Protein AF-A0A7S2CL48-F1 (afdb_monomer_lite)

Organism: NCBI:txid236787

Radius of gyration: 15.45 Å; chains: 1; bounding box: 32×39×38 Å

Foldseek 3Di:
DLVPAQEDEDFDLVLLPVVDDPPDDPVVSVVVVVVQVVCVVCQLVCLVVPQDPDRDDPVLVCVCSGNQRYDFWFFAAADDPLGLLRRLVRSQVPSSCPDQLQPRQEDEDGDDDDPPDDPVSVVNSVVSSCVSYHVNHHYD

InterPro domains:
  IPR003008 Tubulin/FtsZ, GTPase domain [PR00423] (36-58)
  IPR003008 Tubulin/FtsZ, GTPase domain [PR00423] (59-80)
  IPR008280 Tubulin/FtsZ, C-terminal [SSF55307] (51-140)
  IPR018316 Tubulin/FtsZ, 2-layer sandwich domain [SM00865] (54-140)
  IPR024757 Cell division protein FtsZ, C-terminal [PF12327] (69-140)
  IPR036525 Tubulin/FtsZ, GTPase domain superfamily [G3DSA:3.40.50.1440] (1-140)
  IPR036525 Tubulin/FtsZ, GTPase domain superfamily [SSF52490] (2-55)
  IPR045061 Tubulin-like protein FtsZ/CetZ [PTHR30314] (2-140)

pLDDT: mean 75.25, std 9.61, range [48.81, 89.94]

Secondary structure (DSSP, 8-state):
-GGG-SEEE---HHHHHHHS-TT--HHHHHHHHHHHHHHHHHHHHHHHHS--SS---HHHHHHHHTT-EEE--------STTHHHHHHHHHHT-TT--S-GGG-SEE-------TT--HHHHHHHHHHHHHHS-TTSEE-

Structure (mmCIF, N/CA/C/O backbone):
data_AF-A0A7S2CL48-F1
#
_entry.id   AF-A0A7S2CL48-F1
#
loop_
_atom_site.group_PDB
_atom_site.id
_atom_site.type_symbol
_atom_site.label_atom_id
_atom_site.label_alt_id
_atom_site.label_comp_id
_atom_site.label_asym_id
_atom_site.label_entity_id
_atom_site.label_seq_id
_atom_site.pdbx_PDB_ins_code
_atom_site.Cartn_x
_atom_site.Cartn_y
_atom_site.Cartn_z
_atom_site.occupancy
_atom_site.B_iso_or_equiv
_atom_site.auth_seq_id
_atom_site.auth_comp_id
_atom_site.auth_asym_id
_atom_site.auth_atom_id
_atom_site.pdbx_PDB_model_num
ATOM 1 N N . LEU A 1 1 ? -9.936 -12.292 18.146 1.00 60.19 1 LEU A N 1
ATOM 2 C CA . LEU A 1 1 ? -8.831 -11.588 17.454 1.00 60.19 1 LEU A CA 1
ATOM 3 C C . LEU A 1 1 ? -8.932 -10.076 17.639 1.00 60.19 1 LEU A C 1
ATOM 5 O O . LEU A 1 1 ? -8.041 -9.541 18.274 1.00 60.19 1 LEU A O 1
ATOM 9 N N . LYS A 1 2 ? -10.034 -9.412 17.243 1.00 56.25 2 LYS A N 1
ATOM 10 C CA . LYS A 1 2 ? -10.233 -7.954 17.432 1.00 56.25 2 LYS A CA 1
ATOM 11 C C . LYS A 1 2 ? -9.919 -7.368 18.833 1.00 56.25 2 LYS A C 1
ATOM 13 O O . LYS A 1 2 ? -9.337 -6.299 18.862 1.00 56.25 2 LYS A O 1
ATOM 18 N N . PRO A 1 3 ? -10.231 -8.012 19.980 1.00 57.41 3 PRO A N 1
ATOM 19 C CA . PRO A 1 3 ? -9.935 -7.424 21.296 1.00 57.41 3 PRO A CA 1
ATOM 20 C C . PRO A 1 3 ? -8.476 -7.589 21.767 1.00 57.41 3 PRO A C 1
ATOM 22 O O . PRO A 1 3 ? -8.163 -7.193 22.884 1.00 57.41 3 PRO A O 1
ATOM 25 N N . CYS A 1 4 ? -7.600 -8.213 20.972 1.00 67.88 4 CYS A N 1
ATOM 26 C CA . CYS A 1 4 ? -6.219 -8.520 21.370 1.00 67.88 4 CYS A CA 1
ATOM 27 C C . CYS A 1 4 ? -5.164 -7.898 20.443 1.00 67.88 4 CYS A C 1
ATOM 29 O O . CYS A 1 4 ? -3.996 -8.260 20.553 1.00 67.88 4 CYS A O 1
ATOM 31 N N . VAL A 1 5 ? -5.568 -7.038 19.504 1.00 69.75 5 VAL A N 1
ATOM 32 C CA . VAL A 1 5 ? -4.679 -6.430 18.503 1.00 69.75 5 VAL A CA 1
ATOM 33 C C . VAL A 1 5 ? -4.971 -4.938 18.389 1.00 69.75 5 VAL A C 1
ATOM 35 O O . VAL A 1 5 ? -6.133 -4.543 18.446 1.00 69.75 5 VAL A O 1
ATOM 38 N N . ASP A 1 6 ? -3.927 -4.128 18.215 1.00 66.25 6 ASP A N 1
ATOM 39 C CA . ASP A 1 6 ? -4.049 -2.672 18.056 1.00 66.25 6 ASP A CA 1
ATOM 40 C C . ASP A 1 6 ? -4.603 -2.289 16.669 1.00 66.25 6 ASP A C 1
ATOM 42 O O . ASP A 1 6 ? -5.431 -1.385 16.554 1.00 66.25 6 ASP A O 1
ATOM 46 N N . ALA A 1 7 ? -4.227 -3.052 15.634 1.00 65.56 7 ALA A N 1
ATOM 47 C CA . ALA A 1 7 ? -4.747 -2.946 14.274 1.00 65.56 7 ALA A CA 1
ATOM 48 C C . ALA A 1 7 ? -4.971 -4.339 13.665 1.00 65.56 7 ALA A C 1
ATOM 50 O O . ALA A 1 7 ? -4.130 -5.233 13.793 1.00 65.56 7 ALA A O 1
ATOM 51 N N . LEU A 1 8 ? -6.102 -4.528 12.981 1.00 70.44 8 LEU A N 1
ATOM 52 C CA . LEU A 1 8 ? -6.404 -5.733 12.211 1.00 70.44 8 LEU A CA 1
ATOM 53 C C . LEU A 1 8 ? -6.450 -5.391 10.720 1.00 70.44 8 LEU A C 1
ATOM 55 O O . LEU A 1 8 ? -7.382 -4.725 10.271 1.00 70.44 8 LEU A O 1
ATOM 59 N N . ILE A 1 9 ? -5.475 -5.891 9.960 1.00 73.12 9 ILE A N 1
ATOM 60 C CA . ILE A 1 9 ? -5.491 -5.836 8.494 1.00 73.12 9 ILE A CA 1
ATOM 61 C C . ILE A 1 9 ? -6.336 -7.007 7.997 1.00 73.12 9 ILE A C 1
ATOM 63 O O . ILE A 1 9 ? -6.032 -8.166 8.288 1.00 73.12 9 ILE A O 1
ATOM 67 N N . VAL A 1 10 ? -7.413 -6.705 7.275 1.00 73.00 10 VAL A N 1
ATOM 68 C CA . VAL A 1 10 ? -8.287 -7.718 6.674 1.00 73.00 10 VAL A CA 1
ATOM 69 C C . VAL A 1 10 ? -8.048 -7.725 5.172 1.00 73.00 10 VAL A C 1
ATOM 71 O O . VAL A 1 10 ? -8.219 -6.705 4.515 1.00 73.00 10 VAL A O 1
ATOM 74 N N . ILE A 1 11 ? -7.661 -8.880 4.632 1.00 72.62 11 ILE A N 1
ATOM 75 C CA . ILE A 1 11 ? -7.523 -9.086 3.188 1.00 72.62 11 ILE A CA 1
ATOM 76 C C . ILE A 1 11 ? -8.686 -9.956 2.734 1.00 72.62 11 ILE A C 1
ATOM 78 O O . ILE A 1 11 ? -8.835 -11.099 3.172 1.00 72.62 11 ILE A O 1
ATOM 82 N N . ALA A 1 12 ? -9.531 -9.395 1.876 1.00 72.06 12 ALA A N 1
ATOM 83 C CA . ALA A 1 12 ? -10.658 -10.103 1.299 1.00 72.06 12 ALA A CA 1
ATOM 84 C C . ALA A 1 12 ? -10.180 -10.933 0.100 1.00 72.06 12 ALA A C 1
ATOM 86 O O . ALA A 1 12 ? -9.989 -10.404 -0.993 1.00 72.06 12 ALA A O 1
ATOM 87 N N . ASN A 1 13 ? -10.004 -12.243 0.292 1.00 74.31 13 ASN A N 1
ATOM 88 C CA . ASN A 1 13 ? -9.575 -13.146 -0.784 1.00 74.31 13 ASN A CA 1
ATOM 89 C C . ASN A 1 13 ? -10.534 -13.143 -1.984 1.00 74.31 13 ASN A C 1
ATOM 91 O O . ASN A 1 13 ? -10.091 -13.322 -3.113 1.00 74.31 13 ASN A O 1
ATOM 95 N N . ASP A 1 14 ? -11.821 -12.872 -1.761 1.00 74.50 14 ASP A N 1
ATOM 96 C CA . ASP A 1 14 ? -12.807 -12.744 -2.837 1.00 74.50 14 ASP A CA 1
ATOM 97 C C . ASP A 1 14 ? -12.461 -11.591 -3.797 1.00 74.50 14 ASP A C 1
ATOM 99 O O . ASP A 1 14 ? -12.726 -11.683 -4.990 1.00 74.50 14 ASP A O 1
ATOM 103 N N . LYS A 1 15 ? -11.785 -10.540 -3.310 1.00 72.19 15 LYS A N 1
ATOM 104 C CA . LYS A 1 15 ? -11.317 -9.405 -4.125 1.00 72.19 15 LYS A CA 1
ATOM 105 C C . LYS A 1 15 ? -10.094 -9.730 -4.964 1.00 72.19 15 LYS A C 1
ATOM 107 O O . LYS A 1 15 ? -9.825 -9.033 -5.938 1.00 72.19 15 LYS A O 1
ATOM 112 N N . LEU A 1 16 ? -9.377 -10.806 -4.644 1.00 72.88 16 LEU A N 1
ATOM 113 C CA . LEU A 1 16 ? -8.300 -11.293 -5.504 1.00 72.88 16 LEU A CA 1
ATOM 114 C C . LEU A 1 16 ? -8.852 -11.734 -6.865 1.00 72.88 16 LEU A C 1
ATOM 116 O O . LEU A 1 16 ? -8.157 -11.619 -7.867 1.00 72.88 16 LEU A O 1
ATOM 120 N N . LEU A 1 17 ? -10.113 -12.174 -6.922 1.00 72.19 17 LEU A N 1
ATOM 121 C CA . LEU A 1 17 ? -10.784 -12.545 -8.169 1.00 72.19 17 LEU A CA 1
ATOM 122 C C . LEU A 1 17 ? -11.068 -11.332 -9.069 1.00 72.19 17 LEU A C 1
ATOM 124 O O . LEU A 1 17 ? -11.127 -11.490 -10.282 1.00 72.19 17 LEU A O 1
ATOM 128 N N . ASP A 1 18 ? -11.191 -10.129 -8.498 1.00 73.44 18 ASP A N 1
ATOM 129 C CA . ASP A 1 18 ? -11.411 -8.892 -9.263 1.00 73.44 18 ASP A CA 1
ATOM 130 C C . ASP A 1 18 ? -10.116 -8.384 -9.929 1.00 73.44 18 ASP A C 1
ATOM 132 O O . ASP A 1 18 ? -10.161 -7.646 -10.915 1.00 73.44 18 ASP A O 1
ATOM 136 N N . ILE A 1 19 ? -8.950 -8.774 -9.397 1.00 71.56 19 ILE A N 1
ATOM 137 C CA . ILE A 1 19 ? -7.622 -8.387 -9.908 1.00 71.56 19 ILE A CA 1
ATOM 138 C C . ILE A 1 19 ? -6.930 -9.492 -10.715 1.00 71.56 19 ILE A C 1
ATOM 140 O O . ILE A 1 19 ? -6.037 -9.190 -11.510 1.00 71.56 19 ILE A O 1
ATOM 144 N N . LEU A 1 20 ? -7.315 -10.758 -10.532 1.00 75.50 20 LEU A N 1
ATOM 145 C CA . LEU A 1 20 ? -6.718 -11.904 -11.215 1.00 75.50 20 LEU A CA 1
ATOM 146 C C . LEU A 1 20 ? -7.577 -12.365 -12.406 1.00 75.50 20 LEU A C 1
ATOM 148 O O . LEU A 1 20 ? -8.799 -12.419 -12.307 1.00 75.50 20 LEU A O 1
ATOM 152 N N . PRO A 1 21 ? -6.961 -12.764 -13.534 1.00 75.12 21 PR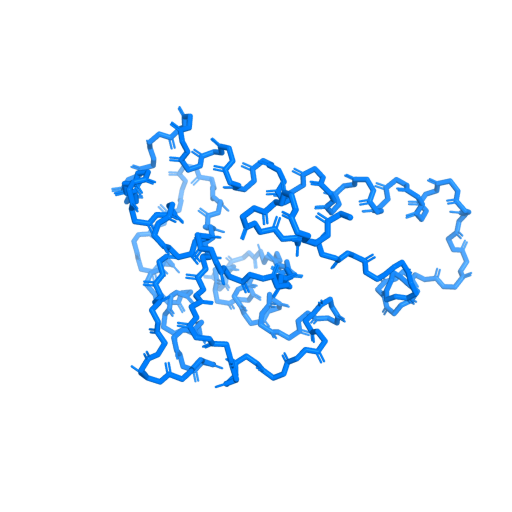O A N 1
ATOM 153 C CA . PRO A 1 21 ? -7.682 -13.411 -14.625 1.00 75.12 21 PRO A CA 1
ATOM 154 C C . PRO A 1 21 ? -8.376 -14.708 -14.180 1.00 75.12 21 PRO A C 1
ATOM 156 O O . PRO A 1 21 ? -7.806 -15.504 -13.439 1.00 75.12 21 PRO A O 1
ATOM 159 N N . GLU A 1 22 ? -9.558 -14.984 -14.733 1.00 74.00 22 GLU A N 1
ATOM 160 C CA . GLU A 1 22 ? -10.396 -16.153 -14.397 1.00 74.00 22 GLU A CA 1
ATOM 161 C C . GLU A 1 22 ? -9.693 -17.513 -14.623 1.00 74.00 22 GLU A C 1
ATOM 163 O O . GLU A 1 22 ? -10.055 -18.526 -14.031 1.00 74.00 22 GLU A O 1
ATOM 168 N N . ALA A 1 23 ? -8.650 -17.537 -15.460 1.00 77.25 23 ALA A N 1
ATOM 169 C CA . ALA A 1 23 ? -7.853 -18.724 -15.772 1.00 77.25 23 ALA A CA 1
ATOM 170 C C . ALA A 1 23 ? -6.618 -18.924 -14.866 1.00 77.25 23 ALA A C 1
ATOM 172 O O . ALA A 1 23 ? -5.807 -19.811 -15.144 1.00 77.25 23 ALA A O 1
ATOM 173 N N . VAL A 1 24 ? -6.426 -18.106 -13.824 1.00 79.31 24 VAL A N 1
ATOM 174 C CA . VAL A 1 24 ? -5.270 -18.233 -12.924 1.00 79.31 24 VAL A CA 1
ATOM 175 C C . VAL A 1 24 ? -5.372 -19.516 -12.080 1.00 79.31 24 VAL A C 1
ATOM 177 O O . VAL A 1 24 ? -6.398 -19.756 -11.441 1.00 79.31 24 VAL A O 1
ATOM 180 N N . PRO A 1 25 ? -4.319 -20.356 -12.036 1.00 86.12 25 PRO A N 1
ATOM 181 C CA . PRO A 1 25 ? -4.264 -21.509 -11.143 1.00 86.12 25 PRO A CA 1
ATOM 182 C C . PRO A 1 25 ? -4.426 -21.106 -9.672 1.00 86.12 25 PRO A C 1
ATOM 184 O O . PRO A 1 25 ? -3.850 -20.117 -9.229 1.00 86.12 25 PRO A O 1
ATOM 187 N N . LEU A 1 26 ? -5.119 -21.924 -8.872 1.00 82.06 26 LEU A N 1
ATOM 188 C CA . LEU A 1 26 ? -5.327 -21.658 -7.438 1.00 82.06 26 LEU A CA 1
ATOM 189 C C . LEU A 1 26 ? -4.019 -21.355 -6.687 1.00 82.06 26 LE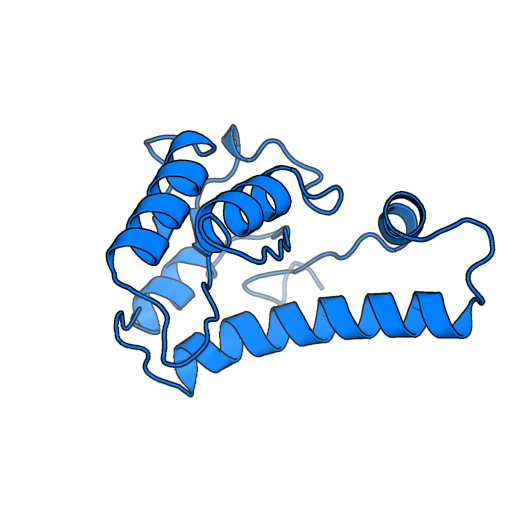U A C 1
ATOM 191 O O . LEU A 1 26 ? -3.988 -20.485 -5.823 1.00 82.06 26 LEU A O 1
ATOM 195 N N . ASN A 1 27 ? -2.937 -22.058 -7.025 1.00 84.00 27 ASN A N 1
ATOM 196 C CA . ASN A 1 27 ? -1.639 -21.862 -6.382 1.00 84.00 27 ASN A CA 1
ATOM 197 C C . ASN A 1 27 ? -1.053 -20.466 -6.662 1.00 84.00 27 ASN A C 1
ATOM 199 O O . ASN A 1 27 ? -0.472 -19.845 -5.775 1.00 84.00 27 ASN A O 1
ATOM 203 N N . ASP A 1 28 ? -1.261 -19.949 -7.870 1.00 81.88 28 ASP A N 1
ATOM 204 C CA . ASP A 1 28 ? -0.804 -18.619 -8.269 1.00 81.88 28 ASP A CA 1
ATOM 205 C C . ASP A 1 28 ? -1.681 -17.534 -7.624 1.00 81.88 28 ASP A C 1
ATOM 207 O O . ASP A 1 28 ? -1.172 -16.505 -7.181 1.00 81.88 28 ASP A O 1
ATOM 211 N N . ALA A 1 29 ? -2.986 -17.791 -7.473 1.00 80.56 29 ALA A N 1
ATOM 212 C CA . ALA A 1 29 ? -3.892 -16.901 -6.748 1.00 80.56 29 ALA A CA 1
ATOM 213 C C . ALA A 1 29 ? -3.539 -16.794 -5.253 1.00 80.56 29 ALA A C 1
ATOM 215 O O . ALA A 1 29 ? -3.524 -15.696 -4.698 1.00 80.56 29 ALA A O 1
ATOM 216 N N . LEU A 1 30 ? -3.192 -17.914 -4.609 1.00 81.25 30 LEU A N 1
ATOM 217 C CA . LEU A 1 30 ? -2.703 -17.924 -3.225 1.00 81.25 30 LEU A CA 1
ATOM 218 C C . LEU A 1 30 ? -1.351 -17.218 -3.098 1.00 81.25 30 LEU A C 1
ATOM 220 O O . LEU A 1 30 ? -1.161 -16.437 -2.173 1.00 81.25 30 LEU A O 1
ATOM 224 N N . THR A 1 31 ? -0.454 -17.412 -4.067 1.00 83.75 31 THR A N 1
ATOM 225 C CA . THR A 1 31 ? 0.825 -16.687 -4.109 1.00 83.75 31 THR A CA 1
ATOM 226 C C . THR A 1 31 ? 0.597 -15.173 -4.202 1.00 83.75 31 THR A C 1
ATOM 228 O O . THR A 1 31 ? 1.291 -14.405 -3.547 1.00 83.75 31 THR A O 1
ATOM 231 N N . CYS A 1 32 ? -0.414 -14.722 -4.952 1.00 79.75 32 CYS A N 1
ATOM 232 C CA . CYS A 1 32 ? -0.792 -13.308 -5.000 1.00 79.75 32 CYS A CA 1
ATOM 233 C C . CYS A 1 32 ? -1.312 -12.789 -3.645 1.00 79.75 32 CYS A C 1
ATOM 235 O O . CYS A 1 32 ? -0.941 -11.691 -3.228 1.00 79.75 32 CYS A O 1
ATOM 237 N N . ALA A 1 33 ? -2.122 -13.580 -2.934 1.00 79.38 33 ALA A N 1
ATOM 238 C CA . ALA A 1 33 ? -2.575 -13.246 -1.582 1.00 79.38 33 ALA A CA 1
ATOM 239 C C . ALA A 1 33 ? -1.395 -13.107 -0.604 1.00 79.38 33 ALA A C 1
ATOM 241 O O . ALA A 1 33 ? -1.321 -12.140 0.159 1.00 79.38 33 ALA A O 1
ATOM 242 N N . ASP A 1 34 ? -0.454 -14.052 -0.667 1.00 82.38 34 ASP A N 1
ATOM 243 C CA . ASP A 1 34 ? 0.768 -14.048 0.136 1.00 82.38 34 ASP A CA 1
ATOM 244 C C . ASP A 1 34 ? 1.652 -12.838 -0.194 1.00 82.38 34 ASP A C 1
ATOM 246 O O . ASP A 1 34 ? 2.245 -12.239 0.704 1.00 82.38 34 ASP A O 1
ATOM 250 N N . ASP A 1 35 ? 1.703 -12.427 -1.461 1.00 81.94 35 ASP A N 1
ATOM 251 C CA . ASP A 1 35 ? 2.398 -11.219 -1.901 1.00 81.94 35 ASP A CA 1
ATOM 252 C C . ASP A 1 35 ? 1.774 -9.947 -1.312 1.00 81.94 35 ASP A C 1
ATOM 254 O O . ASP A 1 35 ? 2.513 -9.091 -0.824 1.00 81.94 35 ASP A O 1
ATOM 258 N N . ILE A 1 36 ? 0.442 -9.836 -1.278 1.00 78.75 36 ILE A N 1
ATOM 259 C CA . ILE A 1 36 ? -0.267 -8.701 -0.655 1.00 78.75 36 ILE A CA 1
ATOM 260 C C . ILE A 1 36 ? -0.016 -8.675 0.858 1.00 78.75 36 ILE A C 1
ATOM 262 O O . ILE A 1 36 ? 0.317 -7.627 1.413 1.00 78.75 36 ILE A O 1
ATOM 266 N N . LEU A 1 37 ? -0.102 -9.830 1.529 1.00 80.50 37 LEU A N 1
ATOM 267 C CA . LEU A 1 37 ? 0.250 -9.964 2.947 1.00 80.50 37 LEU A CA 1
ATOM 268 C C . LEU A 1 37 ? 1.694 -9.530 3.204 1.00 80.50 37 LEU A C 1
ATOM 270 O O . LEU A 1 37 ? 1.960 -8.749 4.122 1.00 80.50 37 LEU A O 1
ATOM 274 N N . ARG A 1 38 ? 2.629 -10.006 2.374 1.00 81.19 38 ARG A N 1
ATOM 275 C CA . ARG A 1 38 ? 4.040 -9.630 2.455 1.00 81.19 38 ARG A CA 1
ATOM 276 C C . ARG A 1 38 ? 4.200 -8.129 2.271 1.00 81.19 38 ARG A C 1
ATOM 278 O O . ARG A 1 38 ? 4.917 -7.524 3.056 1.00 81.19 38 ARG A O 1
ATOM 285 N N . GLN A 1 39 ? 3.547 -7.524 1.283 1.00 75.94 39 GLN A N 1
ATOM 286 C CA . GLN A 1 39 ? 3.621 -6.084 1.038 1.00 75.94 39 GLN A CA 1
ATOM 287 C C . GLN A 1 39 ? 3.076 -5.269 2.208 1.00 75.94 39 GLN A C 1
ATOM 289 O O . GLN A 1 39 ? 3.670 -4.250 2.547 1.00 75.94 39 GLN A O 1
ATOM 294 N N . GLY A 1 40 ? 2.027 -5.737 2.883 1.00 74.50 40 GLY A N 1
ATOM 295 C CA . GLY A 1 40 ? 1.527 -5.070 4.080 1.00 74.50 40 GLY A CA 1
ATOM 296 C C . GLY A 1 40 ? 2.494 -5.126 5.260 1.00 74.50 40 GLY A C 1
ATOM 297 O O . GLY A 1 40 ? 2.757 -4.109 5.900 1.00 74.50 40 GLY A O 1
ATOM 298 N N . VAL A 1 41 ? 3.078 -6.300 5.519 1.00 75.75 41 VAL A N 1
ATOM 299 C CA . VAL A 1 41 ? 4.062 -6.479 6.599 1.00 75.75 41 VAL A CA 1
ATOM 300 C C . VAL A 1 41 ? 5.359 -5.730 6.297 1.00 75.75 41 VAL A C 1
ATOM 302 O O . VAL A 1 41 ? 5.886 -5.048 7.175 1.00 75.75 41 VAL A O 1
ATOM 305 N N . VAL A 1 42 ? 5.865 -5.833 5.066 1.00 71.94 42 VAL A N 1
ATOM 306 C CA . VAL A 1 42 ? 7.064 -5.121 4.605 1.00 71.94 42 VAL A CA 1
ATOM 307 C C . VAL A 1 42 ? 6.821 -3.620 4.612 1.00 71.94 42 VAL A C 1
ATOM 309 O O . VAL A 1 42 ? 7.677 -2.903 5.094 1.00 71.94 42 VAL A O 1
ATO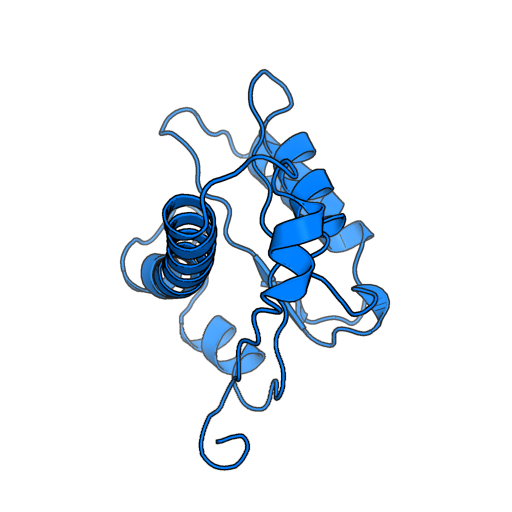M 312 N N . GLY A 1 43 ? 5.652 -3.135 4.189 1.00 68.00 43 GLY A N 1
ATOM 313 C CA . GLY A 1 43 ? 5.341 -1.706 4.182 1.00 68.00 43 GLY A CA 1
ATOM 314 C C . GLY A 1 43 ? 5.444 -1.066 5.566 1.00 68.00 43 GLY A C 1
ATOM 315 O O . GLY A 1 43 ? 6.060 -0.017 5.702 1.00 68.00 43 GLY A O 1
ATOM 316 N N . ILE A 1 44 ? 4.920 -1.730 6.602 1.00 69.62 44 ILE A N 1
ATOM 317 C CA . ILE A 1 44 ? 5.032 -1.255 7.991 1.00 69.62 44 ILE A CA 1
ATOM 318 C C . ILE A 1 44 ? 6.453 -1.463 8.532 1.00 69.62 44 ILE A C 1
ATOM 320 O O . ILE A 1 44 ? 6.985 -0.611 9.241 1.00 69.62 44 ILE A O 1
ATOM 324 N N . SER A 1 45 ? 7.082 -2.595 8.206 1.00 68.31 45 SER A N 1
ATOM 325 C CA . SER A 1 45 ? 8.421 -2.924 8.708 1.00 68.31 45 SER A CA 1
ATOM 326 C C . SER A 1 45 ? 9.510 -2.046 8.087 1.00 68.31 45 SER A C 1
ATOM 328 O O . SER A 1 45 ? 10.450 -1.681 8.782 1.00 68.31 45 SER A O 1
ATOM 330 N N . ASP A 1 46 ? 9.389 -1.667 6.815 1.00 64.81 46 ASP A N 1
ATOM 331 C CA . ASP A 1 46 ? 10.355 -0.819 6.113 1.00 64.81 46 ASP A CA 1
ATOM 332 C C . ASP A 1 46 ? 10.358 0.607 6.659 1.00 64.81 46 ASP A C 1
ATOM 334 O O . ASP A 1 46 ? 11.438 1.176 6.784 1.00 64.81 46 ASP A O 1
ATOM 338 N N . ILE A 1 47 ? 9.203 1.138 7.088 1.00 60.59 47 ILE A N 1
ATOM 339 C CA . ILE A 1 47 ? 9.136 2.431 7.795 1.00 60.59 47 ILE A CA 1
ATOM 340 C C . ILE A 1 47 ? 9.995 2.397 9.074 1.00 60.59 47 ILE A C 1
ATOM 342 O O . ILE A 1 47 ? 10.586 3.401 9.459 1.00 60.59 47 ILE A O 1
ATOM 346 N N . ILE A 1 48 ? 10.111 1.232 9.721 1.00 60.16 48 ILE A N 1
ATOM 347 C CA . ILE A 1 48 ? 10.883 1.051 10.960 1.00 60.16 48 ILE A CA 1
ATOM 348 C C . ILE A 1 48 ? 12.363 0.751 10.675 1.00 60.16 48 ILE A C 1
ATOM 350 O O . ILE A 1 48 ? 13.240 1.195 11.416 1.00 60.16 48 ILE A O 1
ATOM 354 N N . VAL A 1 49 ? 12.648 -0.056 9.649 1.00 55.53 49 VAL A N 1
ATOM 355 C CA . VAL A 1 49 ? 13.968 -0.673 9.431 1.00 55.53 49 VAL A CA 1
ATOM 356 C C . VAL A 1 49 ? 14.843 0.130 8.467 1.00 55.53 49 VAL A C 1
ATOM 358 O O . VAL A 1 49 ? 16.059 0.179 8.660 1.00 55.53 49 VAL A O 1
ATOM 361 N N . ASN A 1 50 ? 14.254 0.768 7.455 1.00 56.41 50 ASN A N 1
ATOM 362 C CA . ASN A 1 50 ? 14.975 1.487 6.412 1.00 56.41 50 ASN A CA 1
ATOM 363 C C . ASN A 1 50 ? 14.579 2.969 6.440 1.00 56.41 50 ASN A C 1
ATOM 365 O O . ASN A 1 50 ? 13.615 3.346 5.775 1.00 56.41 50 ASN A O 1
ATOM 369 N N . PRO A 1 51 ? 15.309 3.829 7.175 1.00 52.53 51 PRO A N 1
ATOM 370 C CA . PRO A 1 51 ? 15.038 5.260 7.157 1.00 52.53 51 PRO A CA 1
ATOM 371 C C . PRO A 1 51 ? 15.225 5.795 5.730 1.00 52.53 51 PRO A C 1
ATOM 373 O O . PRO A 1 51 ? 16.345 5.907 5.227 1.00 52.53 51 PRO A O 1
ATOM 376 N N . GLY A 1 52 ? 14.108 6.076 5.057 1.00 53.16 52 GLY A N 1
ATOM 377 C CA . GLY A 1 52 ? 14.076 6.758 3.769 1.00 53.16 52 GLY A CA 1
ATOM 378 C C . GLY A 1 52 ? 14.456 8.238 3.895 1.00 53.16 52 GLY A C 1
ATOM 379 O O . GLY A 1 52 ? 14.720 8.752 4.980 1.00 53.16 52 GLY A O 1
ATOM 380 N N . LEU A 1 53 ? 14.457 8.954 2.767 1.00 48.81 53 LEU A N 1
ATOM 381 C CA . LEU A 1 53 ? 14.712 10.406 2.721 1.00 48.81 53 LEU A CA 1
ATOM 382 C C . LEU A 1 53 ? 13.650 11.231 3.473 1.00 48.81 53 LEU A C 1
ATOM 384 O O . LEU A 1 53 ? 13.943 12.341 3.913 1.00 48.81 53 LEU A O 1
ATOM 388 N N . ILE A 1 54 ? 12.441 10.683 3.634 1.00 52.25 54 ILE A N 1
ATOM 389 C CA . ILE A 1 54 ? 11.366 11.219 4.472 1.00 52.25 54 ILE A CA 1
ATOM 390 C C . ILE A 1 54 ? 11.103 10.165 5.548 1.00 52.25 54 ILE A C 1
ATOM 392 O O . ILE A 1 54 ? 10.502 9.128 5.283 1.00 52.25 54 ILE A O 1
ATOM 396 N N . ASN A 1 55 ? 11.653 10.392 6.737 1.00 54.22 55 ASN A N 1
ATOM 397 C CA . ASN A 1 55 ? 11.551 9.467 7.856 1.00 54.22 55 ASN A CA 1
ATOM 398 C C . ASN A 1 55 ? 10.291 9.786 8.663 1.00 54.22 55 ASN A C 1
ATOM 400 O O . ASN A 1 55 ? 10.277 10.765 9.408 1.00 54.22 55 ASN A O 1
ATOM 404 N N . VAL A 1 56 ? 9.265 8.953 8.522 1.00 57.03 56 VAL A N 1
ATOM 405 C CA . VAL A 1 56 ? 8.134 8.927 9.452 1.00 57.03 56 VAL A CA 1
ATOM 406 C C . VAL A 1 56 ? 8.618 8.299 10.756 1.00 57.03 56 VAL A C 1
ATOM 408 O O . VAL A 1 56 ? 9.280 7.259 10.733 1.00 57.03 56 VAL A O 1
ATOM 411 N N . ASP A 1 57 ? 8.342 8.927 11.898 1.00 63.59 57 ASP A N 1
ATOM 412 C CA . ASP A 1 57 ? 8.763 8.363 13.172 1.00 63.59 57 ASP A CA 1
ATOM 413 C C . ASP A 1 57 ? 7.837 7.206 13.613 1.00 63.59 57 ASP A C 1
ATOM 415 O O . ASP A 1 57 ? 6.653 7.119 13.281 1.00 63.59 57 ASP A O 1
ATOM 419 N N . PHE A 1 58 ? 8.388 6.245 14.354 1.00 61.97 58 PHE A N 1
ATOM 420 C CA . PHE A 1 58 ? 7.619 5.089 14.823 1.00 61.97 58 PHE A CA 1
ATOM 421 C C . PHE A 1 58 ? 6.490 5.481 15.795 1.00 61.97 58 PHE A C 1
ATOM 423 O O . PHE A 1 58 ? 5.537 4.721 15.975 1.00 61.97 58 PHE A O 1
ATOM 430 N N . SER A 1 59 ? 6.586 6.648 16.438 1.00 59.09 59 SER A N 1
ATOM 431 C CA . SER A 1 59 ? 5.558 7.147 17.351 1.00 59.09 59 SER A CA 1
ATOM 432 C C . SER A 1 59 ? 4.311 7.587 16.583 1.00 59.09 59 SER A C 1
ATOM 434 O O . SER A 1 59 ? 3.201 7.290 17.020 1.00 59.09 59 SER A O 1
ATOM 436 N N . ASP A 1 60 ? 4.496 8.208 15.426 1.00 68.56 60 ASP A N 1
ATOM 437 C CA . ASP A 1 60 ? 3.473 8.685 14.506 1.00 68.56 60 ASP A CA 1
ATOM 438 C C . ASP A 1 60 ? 2.708 7.503 13.894 1.00 68.56 60 ASP A C 1
ATOM 440 O O . ASP A 1 60 ? 1.480 7.420 14.022 1.00 68.56 60 ASP A O 1
ATOM 444 N N . VAL A 1 61 ? 3.427 6.496 13.376 1.00 69.25 61 VAL A N 1
ATOM 445 C CA . VAL A 1 61 ? 2.815 5.239 12.895 1.00 69.25 61 VAL A CA 1
ATOM 446 C C . VAL A 1 61 ? 2.058 4.540 14.020 1.00 69.25 61 VAL A C 1
ATOM 448 O O . VAL A 1 61 ? 0.909 4.131 13.849 1.00 69.25 61 VAL A O 1
ATOM 451 N N . ARG A 1 62 ? 2.670 4.420 15.205 1.00 69.25 62 ARG A N 1
ATOM 452 C CA . ARG A 1 62 ? 2.016 3.800 16.360 1.00 69.25 62 ARG A CA 1
ATOM 453 C C . ARG A 1 62 ? 0.764 4.569 16.766 1.00 69.25 62 ARG A C 1
ATOM 455 O O . ARG A 1 62 ? -0.206 3.926 17.146 1.00 69.25 62 ARG A O 1
ATOM 462 N N . SER A 1 63 ? 0.766 5.897 16.697 1.00 71.00 63 SER A N 1
ATOM 463 C CA . SER A 1 63 ? -0.376 6.737 17.065 1.00 71.00 63 SER A CA 1
ATOM 464 C C . SER A 1 63 ? -1.573 6.494 16.144 1.00 71.00 63 SER A C 1
ATOM 466 O O . SER A 1 63 ? -2.680 6.294 16.636 1.00 71.00 63 SER A O 1
ATOM 468 N N . VAL A 1 64 ? -1.347 6.404 14.827 1.00 71.81 64 VAL A N 1
ATOM 469 C CA . VAL A 1 64 ? -2.416 6.107 13.855 1.00 71.81 64 VAL A CA 1
ATOM 470 C C . VAL A 1 64 ? -2.871 4.656 13.915 1.00 71.81 64 VAL A C 1
ATOM 472 O O . VAL A 1 64 ? -4.059 4.386 13.774 1.00 71.81 64 VAL A O 1
ATOM 475 N N . MET A 1 65 ? -1.957 3.713 14.151 1.00 69.56 65 MET A N 1
ATOM 476 C CA . MET A 1 65 ? -2.304 2.292 14.224 1.00 69.56 65 MET A CA 1
ATOM 477 C C . MET A 1 65 ? -2.914 1.881 15.572 1.00 69.56 65 MET A C 1
ATOM 479 O O . MET A 1 65 ? -3.608 0.868 15.638 1.00 69.56 65 MET A O 1
ATOM 483 N N . SER A 1 66 ? -2.686 2.640 16.648 1.00 66.44 66 SER A N 1
ATOM 484 C CA . SER A 1 66 ? -3.263 2.358 17.969 1.00 66.44 66 SER A CA 1
ATOM 485 C C . SER A 1 66 ? -4.763 2.643 17.959 1.00 66.44 66 SER A C 1
ATOM 487 O O . SER A 1 66 ? -5.179 3.763 17.684 1.00 66.44 66 SER A O 1
ATOM 489 N N . ASN A 1 67 ? -5.588 1.648 18.301 1.00 62.84 67 ASN A N 1
ATOM 490 C CA . ASN A 1 67 ? -7.057 1.732 18.254 1.00 62.84 67 ASN A CA 1
ATOM 491 C C . ASN A 1 67 ? -7.660 1.997 16.858 1.00 62.84 67 ASN A C 1
ATOM 493 O O . ASN A 1 67 ? -8.851 2.298 16.771 1.00 62.84 67 ASN A O 1
ATOM 497 N N . ALA A 1 68 ? -6.906 1.811 15.769 1.00 65.38 68 ALA A N 1
ATOM 498 C CA . ALA A 1 68 ? -7.437 1.932 14.405 1.00 65.38 68 ALA A CA 1
ATOM 499 C C . ALA A 1 68 ? -8.577 0.932 14.127 1.00 65.38 68 ALA A C 1
ATOM 501 O O . ALA A 1 68 ? -9.438 1.146 13.273 1.00 65.38 68 ALA A O 1
ATOM 502 N N . GLY A 1 69 ? -8.603 -0.187 14.858 1.00 70.62 69 GLY A N 1
ATOM 503 C CA . GLY A 1 69 ? -9.621 -1.214 14.704 1.00 70.62 69 GLY A CA 1
ATOM 504 C C . GLY A 1 69 ? -9.393 -2.027 13.433 1.00 70.62 69 GLY A C 1
ATOM 505 O O . GLY A 1 69 ? -8.558 -2.930 13.425 1.00 70.62 69 GLY A O 1
ATOM 506 N N . THR A 1 70 ? -10.172 -1.765 12.382 1.00 69.62 70 THR A N 1
ATOM 507 C CA . THR A 1 70 ? -10.065 -2.492 11.102 1.00 69.62 70 THR A CA 1
ATOM 508 C C . THR A 1 70 ? -9.391 -1.597 10.071 1.00 69.62 70 THR A C 1
ATOM 510 O O . THR A 1 70 ? -9.901 -0.521 9.784 1.00 69.62 70 THR A O 1
ATOM 513 N N . ALA A 1 71 ? -8.268 -2.052 9.521 1.00 72.69 71 ALA A N 1
ATOM 514 C CA . ALA A 1 71 ? -7.520 -1.346 8.489 1.00 72.69 71 ALA A CA 1
ATOM 515 C C . ALA A 1 71 ? -7.710 -2.022 7.125 1.00 72.69 71 ALA A C 1
ATOM 517 O O . ALA A 1 71 ? -7.828 -3.249 7.036 1.00 72.69 71 ALA A O 1
ATOM 518 N N . LEU A 1 72 ? -7.705 -1.205 6.074 1.00 73.94 72 LEU A N 1
ATOM 519 C CA . LEU A 1 72 ? -7.762 -1.624 4.675 1.00 73.94 72 LEU A CA 1
ATOM 520 C C . LEU A 1 72 ? -6.458 -1.238 3.978 1.00 73.94 72 LEU A C 1
ATOM 522 O O . LEU A 1 72 ? -5.769 -0.314 4.407 1.00 73.94 72 LEU A O 1
ATOM 526 N N . MET A 1 73 ? -6.119 -1.952 2.909 1.00 78.88 73 MET A N 1
ATOM 527 C CA . MET A 1 73 ? -4.851 -1.775 2.209 1.00 78.88 73 MET A CA 1
ATOM 528 C C . MET A 1 73 ? -5.085 -1.648 0.712 1.00 78.88 73 MET A C 1
ATOM 530 O O . MET A 1 73 ? -5.547 -2.589 0.076 1.00 78.88 73 MET A O 1
ATOM 534 N N . GLY A 1 74 ? -4.727 -0.493 0.155 1.00 80.25 74 GLY A N 1
ATOM 535 C CA . GLY A 1 74 ? -4.660 -0.274 -1.284 1.00 80.25 74 GLY A CA 1
ATOM 536 C C . GLY A 1 74 ? -3.216 -0.358 -1.762 1.00 80.25 74 GLY A C 1
ATOM 537 O O . GLY A 1 74 ? -2.324 0.232 -1.157 1.00 80.25 74 GLY A O 1
ATOM 538 N N . ILE A 1 75 ? -2.977 -1.089 -2.848 1.00 82.44 75 ILE A N 1
ATOM 539 C CA . ILE A 1 75 ? -1.646 -1.218 -3.452 1.00 82.44 75 ILE A CA 1
ATOM 540 C C . ILE A 1 75 ? -1.728 -0.758 -4.902 1.00 82.44 75 ILE A C 1
ATOM 542 O O . ILE A 1 75 ? -2.628 -1.149 -5.645 1.00 82.44 75 ILE A O 1
ATOM 546 N N . GLY A 1 76 ? -0.767 0.068 -5.307 1.00 84.50 76 GLY A N 1
ATOM 547 C CA . GLY A 1 76 ? -0.654 0.574 -6.664 1.00 84.50 76 GLY A CA 1
ATOM 548 C C . GLY A 1 76 ? 0.793 0.576 -7.133 1.00 84.50 76 GLY A C 1
ATOM 549 O O . GLY A 1 76 ? 1.715 0.847 -6.370 1.00 84.50 76 GLY A O 1
ATOM 550 N N . SER A 1 77 ? 0.992 0.270 -8.411 1.00 85.88 77 SER A N 1
ATOM 551 C CA . SER A 1 77 ? 2.295 0.330 -9.070 1.00 85.88 77 SER A CA 1
ATOM 552 C C . SER A 1 77 ? 2.187 1.130 -10.362 1.00 85.88 77 SER A C 1
ATOM 554 O O . SER A 1 77 ? 1.165 1.093 -11.056 1.00 85.88 77 SER A O 1
ATOM 556 N N . GLY A 1 78 ? 3.241 1.865 -10.698 1.00 86.38 78 GLY A N 1
ATOM 557 C CA . GLY A 1 78 ? 3.306 2.704 -11.889 1.00 86.38 78 GLY A CA 1
ATOM 558 C C . GLY A 1 78 ? 4.701 2.680 -12.497 1.00 86.38 78 GLY A C 1
ATOM 559 O O . GLY A 1 78 ? 5.682 2.421 -11.809 1.00 86.38 78 GLY A O 1
ATOM 560 N N . ASN A 1 79 ? 4.781 2.936 -13.802 1.00 85.50 79 ASN A N 1
ATOM 561 C CA . ASN A 1 79 ? 6.028 2.970 -14.565 1.00 85.50 79 ASN A CA 1
ATOM 562 C C . ASN A 1 79 ? 6.032 4.179 -15.508 1.00 85.50 79 ASN A C 1
ATOM 564 O O . ASN A 1 79 ? 4.971 4.666 -15.898 1.00 85.50 79 ASN A O 1
ATOM 568 N N . GLY A 1 80 ? 7.225 4.626 -15.907 1.00 86.56 80 GLY A N 1
ATOM 569 C CA . GLY A 1 80 ? 7.401 5.756 -16.821 1.00 86.56 80 GLY A CA 1
ATOM 570 C C . GLY A 1 80 ? 7.462 7.122 -16.119 1.00 86.56 80 GLY A C 1
ATOM 571 O O . GLY A 1 80 ? 7.700 7.176 -14.915 1.00 86.56 80 GLY A O 1
ATOM 572 N N . PRO A 1 81 ? 7.277 8.226 -16.866 1.00 83.44 81 PRO A N 1
ATOM 573 C CA . PRO A 1 81 ? 7.473 9.587 -16.354 1.00 83.44 81 PRO A CA 1
ATOM 574 C C . PRO A 1 81 ? 6.444 10.010 -15.294 1.00 83.44 81 PRO A C 1
ATOM 576 O O . PRO A 1 81 ? 6.767 10.819 -14.435 1.00 83.44 81 PRO A O 1
ATOM 579 N N . ASP A 1 82 ? 5.241 9.427 -15.307 1.00 86.50 82 ASP A N 1
ATOM 580 C CA . ASP A 1 82 ? 4.183 9.669 -14.311 1.00 86.50 82 ASP A CA 1
ATOM 581 C C . ASP A 1 82 ? 4.028 8.494 -13.326 1.00 86.50 82 ASP A C 1
ATOM 583 O O . ASP A 1 82 ? 2.956 8.281 -12.754 1.00 86.50 82 ASP A O 1
ATOM 587 N N . ARG A 1 83 ? 5.086 7.691 -13.126 1.00 89.94 83 ARG A N 1
ATOM 588 C CA . ARG A 1 83 ? 5.024 6.453 -12.326 1.00 89.94 83 ARG A CA 1
ATOM 589 C C . ARG A 1 83 ? 4.442 6.653 -10.928 1.00 89.94 83 ARG A C 1
ATOM 591 O O . ARG A 1 83 ? 3.608 5.853 -10.516 1.00 89.94 83 ARG A O 1
ATOM 598 N N . ALA A 1 84 ? 4.829 7.716 -10.228 1.00 88.56 84 ALA A N 1
ATOM 599 C CA . ALA A 1 84 ? 4.378 7.969 -8.863 1.00 88.56 84 ALA A CA 1
ATOM 600 C C . ALA A 1 84 ? 2.896 8.367 -8.805 1.00 88.56 84 ALA A C 1
ATOM 602 O O . ALA A 1 84 ? 2.142 7.821 -8.003 1.00 88.56 84 ALA A O 1
ATOM 603 N N . ARG A 1 85 ? 2.442 9.222 -9.732 1.00 89.81 85 ARG A N 1
ATOM 604 C CA . ARG A 1 85 ? 1.023 9.592 -9.849 1.00 89.81 85 ARG A CA 1
ATOM 605 C C . ARG A 1 85 ? 0.146 8.395 -10.194 1.00 89.81 85 ARG A C 1
ATOM 607 O O . ARG A 1 85 ? -0.895 8.193 -9.578 1.00 89.81 85 ARG A O 1
ATOM 614 N N . LEU A 1 86 ? 0.575 7.590 -11.165 1.00 89.50 86 LEU A N 1
ATOM 615 C CA . LEU A 1 86 ? -0.149 6.387 -11.573 1.00 89.50 86 LEU A CA 1
ATOM 616 C C . LEU A 1 86 ? -0.213 5.356 -10.442 1.00 89.50 86 LEU A C 1
ATOM 618 O O . LEU A 1 86 ? -1.254 4.728 -10.256 1.00 89.50 86 LEU A O 1
ATOM 622 N N . ALA A 1 87 ? 0.876 5.190 -9.685 1.00 89.81 87 ALA A N 1
ATOM 623 C CA . ALA A 1 87 ? 0.899 4.319 -8.517 1.00 89.81 87 ALA A CA 1
ATOM 624 C C . ALA A 1 87 ? -0.104 4.792 -7.453 1.00 89.81 87 ALA A C 1
ATOM 626 O O . ALA A 1 87 ? -0.928 3.992 -7.019 1.00 89.81 87 ALA A O 1
ATOM 627 N N . ALA A 1 88 ? -0.105 6.085 -7.111 1.00 88.81 88 ALA A N 1
ATOM 628 C CA . ALA A 1 88 ? -1.043 6.661 -6.147 1.00 88.81 88 ALA A CA 1
ATOM 629 C C . ALA A 1 88 ? -2.509 6.493 -6.582 1.00 88.81 88 ALA A C 1
ATOM 631 O O . ALA A 1 88 ? -3.324 5.986 -5.816 1.00 88.81 88 ALA A O 1
ATOM 632 N N . GLN A 1 89 ? -2.840 6.818 -7.837 1.00 88.62 89 GLN A N 1
ATOM 633 C CA . GLN A 1 89 ? -4.203 6.653 -8.367 1.00 88.62 89 GLN A CA 1
ATOM 634 C C . GLN A 1 89 ? -4.680 5.201 -8.305 1.00 88.62 89 GLN A C 1
ATOM 636 O O . GLN A 1 89 ? -5.823 4.937 -7.944 1.00 88.62 89 GLN A O 1
ATOM 641 N N . ARG A 1 90 ? -3.805 4.248 -8.644 1.00 87.38 90 ARG A N 1
ATOM 642 C CA . ARG A 1 90 ? -4.125 2.817 -8.575 1.00 87.38 90 ARG A CA 1
ATOM 643 C C . ARG A 1 90 ? -4.276 2.322 -7.143 1.00 87.38 90 ARG A C 1
ATOM 645 O O . ARG A 1 90 ? -5.129 1.478 -6.904 1.00 87.38 90 ARG A O 1
ATOM 652 N N . ALA A 1 91 ? -3.472 2.838 -6.215 1.00 86.50 91 ALA A N 1
ATOM 653 C CA . ALA A 1 91 ? -3.576 2.491 -4.804 1.00 86.50 91 ALA A CA 1
ATOM 654 C C . ALA A 1 91 ? -4.917 2.959 -4.226 1.00 86.50 91 ALA A C 1
ATOM 656 O O . ALA A 1 91 ? -5.613 2.164 -3.609 1.00 86.50 91 ALA A O 1
ATOM 657 N N . VAL A 1 92 ? -5.306 4.206 -4.509 1.00 85.38 92 VAL A N 1
ATOM 658 C CA . VAL A 1 92 ? -6.579 4.819 -4.091 1.00 85.38 92 VAL A CA 1
ATOM 659 C C . VAL A 1 92 ? -7.790 4.130 -4.730 1.00 85.38 92 VAL A C 1
ATOM 661 O O . VAL A 1 92 ? -8.814 3.954 -4.080 1.00 85.38 92 VAL A O 1
ATOM 664 N N . ALA A 1 93 ? -7.677 3.703 -5.989 1.00 83.25 93 ALA A N 1
ATOM 665 C CA . ALA A 1 93 ? -8.731 2.982 -6.707 1.00 83.25 93 ALA A CA 1
ATOM 666 C C . ALA A 1 93 ? -8.651 1.451 -6.541 1.00 83.25 93 ALA A C 1
ATOM 668 O O . ALA A 1 93 ? -9.252 0.711 -7.325 1.00 83.25 93 ALA A O 1
ATOM 669 N N . SER A 1 94 ? -7.866 0.956 -5.580 1.00 81.38 94 SER A N 1
ATOM 670 C CA . SER A 1 94 ? -7.645 -0.478 -5.415 1.00 81.38 94 SER A CA 1
ATOM 671 C C . SER A 1 94 ? -8.925 -1.175 -4.936 1.00 81.38 94 SER A C 1
ATOM 673 O O . SER A 1 94 ? -9.522 -0.732 -3.958 1.00 81.38 94 SER A O 1
ATOM 675 N N . PRO A 1 95 ? -9.324 -2.313 -5.536 1.00 74.56 95 PRO A N 1
ATOM 676 C CA . PRO A 1 95 ? -10.511 -3.067 -5.113 1.00 74.56 95 PRO A CA 1
ATOM 677 C C . PRO A 1 95 ? -10.376 -3.700 -3.717 1.00 74.56 95 PRO A C 1
ATOM 679 O O . PRO A 1 95 ? -11.349 -4.224 -3.177 1.00 74.56 95 PRO A O 1
ATOM 682 N N . LEU A 1 96 ? -9.177 -3.649 -3.127 1.00 74.12 96 LEU A N 1
ATOM 683 C CA . LEU A 1 96 ? -8.898 -4.051 -1.748 1.00 74.12 96 LEU A CA 1
ATOM 684 C C . LEU A 1 96 ? -9.321 -2.981 -0.718 1.00 74.12 96 LEU A C 1
ATOM 686 O O . LEU A 1 96 ? -9.397 -3.272 0.477 1.00 74.12 96 LEU A O 1
ATOM 690 N N . LEU A 1 97 ? -9.622 -1.755 -1.163 1.00 74.19 97 LEU A N 1
ATOM 691 C CA . LEU A 1 97 ? -10.212 -0.694 -0.349 1.00 74.19 97 LEU A CA 1
ATOM 692 C C . LEU A 1 97 ? -11.739 -0.816 -0.413 1.00 74.19 97 LEU A C 1
ATOM 694 O O . LEU A 1 97 ? -12.395 -0.319 -1.321 1.00 74.19 97 LEU A O 1
ATOM 698 N N . GLU A 1 98 ? -12.306 -1.543 0.545 1.00 61.91 98 GLU A N 1
ATOM 699 C CA . GLU A 1 98 ? -13.744 -1.844 0.597 1.00 61.91 98 GLU A CA 1
ATOM 700 C C . GLU A 1 98 ? -14.597 -0.687 1.160 1.00 61.91 98 GLU A C 1
ATOM 702 O O . GLU A 1 98 ? -15.818 -0.678 1.013 1.00 61.91 98 GLU A O 1
ATOM 707 N N . CYS A 1 99 ? -13.956 0.285 1.814 1.00 60.97 99 CYS A N 1
ATOM 708 C CA . CYS A 1 99 ? -14.573 1.461 2.422 1.00 60.97 99 CYS A CA 1
ATOM 709 C C . CYS A 1 99 ? -14.154 2.713 1.654 1.00 60.97 9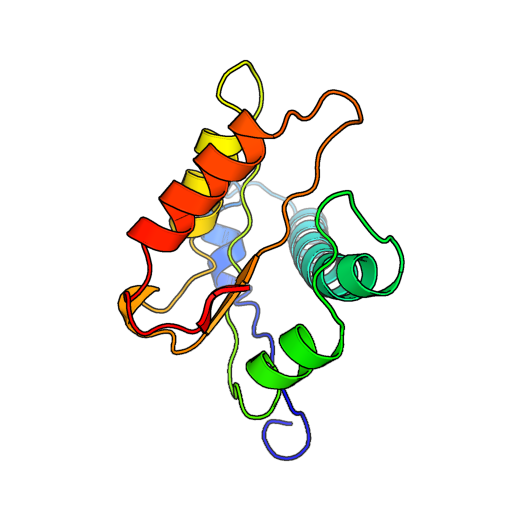9 CYS A C 1
ATOM 711 O O . CYS A 1 99 ? -12.996 2.823 1.244 1.00 60.97 99 CYS A O 1
ATOM 713 N N . ASP A 1 100 ? -15.068 3.676 1.527 1.00 62.38 100 ASP A N 1
ATOM 714 C CA . ASP A 1 100 ? -14.732 5.004 1.026 1.00 62.38 100 ASP A CA 1
ATOM 715 C C . ASP A 1 100 ? -13.582 5.573 1.868 1.00 62.38 100 ASP A C 1
ATOM 717 O O . ASP A 1 100 ? -13.700 5.690 3.091 1.00 62.38 100 ASP A O 1
ATOM 721 N N . LEU A 1 101 ? -12.469 5.929 1.218 1.00 67.50 101 LEU A N 1
ATOM 722 C CA . LEU A 1 101 ? -11.301 6.564 1.854 1.00 67.50 101 LEU A CA 1
ATOM 723 C C . LEU A 1 101 ? -11.680 7.835 2.628 1.00 67.50 101 LEU A C 1
ATOM 725 O O . LEU A 1 101 ? -11.019 8.201 3.593 1.00 67.50 101 LEU A O 1
ATOM 729 N N . VAL A 1 102 ? -12.795 8.454 2.243 1.00 66.69 102 VAL A N 1
ATOM 730 C CA . VAL A 1 102 ? -13.413 9.612 2.896 1.00 66.69 102 VAL A CA 1
ATOM 731 C C . VAL A 1 102 ? -13.858 9.307 4.335 1.00 66.69 102 VAL A C 1
ATOM 733 O O . VAL A 1 102 ? -13.921 10.206 5.159 1.00 66.69 102 VAL A O 1
ATOM 736 N N . ALA A 1 103 ? -14.158 8.053 4.678 1.00 68.12 103 ALA A N 1
ATOM 737 C CA . ALA A 1 103 ? -14.568 7.679 6.0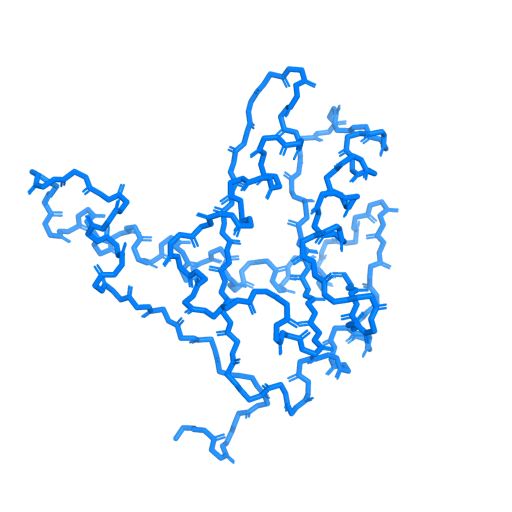34 1.00 68.12 103 ALA A CA 1
ATOM 738 C C . ALA A 1 103 ? -13.390 7.278 6.944 1.00 68.12 103 ALA A C 1
ATOM 740 O O . ALA A 1 103 ? -13.599 6.981 8.123 1.00 68.12 103 ALA A O 1
ATOM 741 N N . ALA A 1 104 ? -12.163 7.227 6.418 1.00 70.62 104 ALA A N 1
ATOM 742 C CA . ALA A 1 104 ? -10.997 6.827 7.191 1.00 70.62 104 ALA A CA 1
ATOM 743 C C .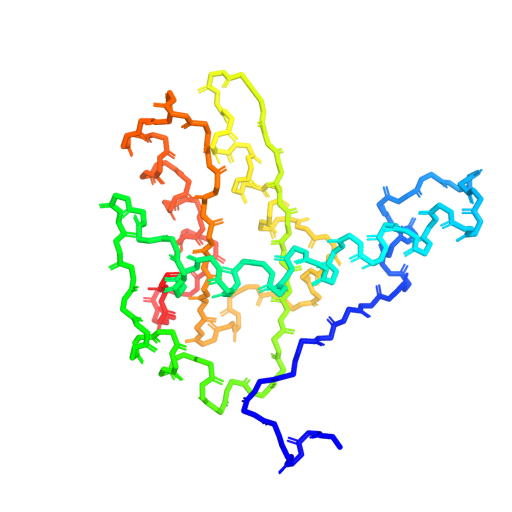 ALA A 1 104 ? -10.485 7.992 8.054 1.00 70.62 104 ALA A C 1
ATOM 745 O O . ALA A 1 104 ? -10.172 9.068 7.557 1.00 70.62 104 ALA A O 1
ATOM 746 N N . THR A 1 105 ? -10.359 7.758 9.362 1.00 73.62 105 THR A N 1
ATOM 747 C CA . THR A 1 105 ? -9.871 8.755 10.336 1.00 73.62 105 THR A CA 1
ATOM 748 C C . THR A 1 105 ? -8.350 8.912 10.336 1.00 73.62 105 THR A C 1
ATOM 750 O O . THR A 1 105 ? -7.813 9.826 10.959 1.00 73.62 105 THR A O 1
ATOM 753 N N . GLY A 1 106 ? -7.643 8.004 9.670 1.00 74.56 106 GLY A N 1
ATOM 754 C CA . GLY A 1 106 ? -6.204 8.076 9.496 1.00 74.56 106 GLY A CA 1
ATOM 755 C C . GLY A 1 106 ? -5.735 7.171 8.369 1.00 74.56 106 GLY A C 1
ATOM 756 O O . GLY A 1 106 ? -6.386 6.170 8.054 1.00 74.56 106 GLY A O 1
ATOM 757 N N . ALA A 1 107 ? -4.604 7.526 7.775 1.00 76.94 107 ALA A N 1
ATOM 758 C CA . ALA A 1 107 ? -3.954 6.732 6.749 1.00 76.94 107 ALA A CA 1
ATOM 759 C C . ALA A 1 107 ? -2.450 6.712 6.944 1.00 76.94 107 ALA A C 1
ATOM 761 O O . ALA A 1 107 ? -1.852 7.684 7.396 1.00 76.94 107 ALA A O 1
ATOM 762 N N . VAL A 1 108 ? -1.868 5.580 6.567 1.00 78.00 108 VAL A N 1
ATOM 763 C CA . VAL A 1 108 ? -0.428 5.403 6.451 1.00 78.00 108 VAL A CA 1
ATOM 764 C C . VAL A 1 108 ? -0.157 5.005 5.012 1.00 78.00 108 VAL A C 1
ATOM 766 O O . VAL A 1 108 ? -0.695 3.993 4.549 1.00 78.00 108 VAL A O 1
ATOM 769 N N . PHE A 1 109 ? 0.652 5.781 4.300 1.00 78.44 109 PHE A N 1
ATOM 770 C CA . PHE A 1 109 ? 1.093 5.429 2.957 1.00 78.44 109 PHE A CA 1
ATOM 771 C C . PHE A 1 109 ? 2.611 5.281 2.914 1.00 78.44 109 PHE A C 1
ATOM 773 O O . PHE A 1 109 ? 3.365 5.996 3.560 1.00 78.44 109 PHE A O 1
ATOM 780 N N . ASN A 1 110 ? 3.074 4.310 2.133 1.00 78.38 110 ASN A N 1
ATOM 781 C CA . ASN A 1 110 ? 4.495 4.080 1.924 1.00 78.38 110 ASN A CA 1
ATOM 782 C C . ASN A 1 110 ? 4.788 4.132 0.427 1.00 78.38 110 ASN A C 1
ATOM 784 O O . ASN A 1 110 ? 4.184 3.395 -0.356 1.00 78.38 110 ASN A O 1
ATOM 788 N N . ILE A 1 111 ? 5.719 4.998 0.032 1.00 80.81 111 ILE A N 1
ATOM 789 C CA . ILE A 1 111 ? 6.154 5.135 -1.357 1.00 80.81 111 ILE A CA 1
ATOM 790 C C . ILE A 1 111 ? 7.520 4.475 -1.485 1.00 80.81 111 ILE A C 1
ATOM 792 O O . ILE A 1 111 ? 8.525 4.979 -0.991 1.00 80.81 111 ILE A O 1
ATOM 796 N N . VAL A 1 112 ? 7.553 3.350 -2.197 1.00 79.62 112 VAL A N 1
ATOM 797 C CA . VAL A 1 112 ? 8.789 2.617 -2.479 1.00 79.62 112 VAL A CA 1
ATOM 798 C C . VAL A 1 112 ? 9.232 2.908 -3.908 1.00 79.62 112 VAL A C 1
ATOM 800 O O . VAL A 1 112 ? 8.486 2.694 -4.865 1.00 79.62 112 VAL A O 1
ATOM 803 N N . GLY A 1 113 ? 10.461 3.401 -4.048 1.00 81.19 113 GLY A N 1
ATOM 804 C CA . GLY A 1 113 ? 11.047 3.827 -5.314 1.00 81.19 113 GLY A CA 1
ATOM 805 C C . GLY A 1 113 ? 12.466 3.329 -5.533 1.00 81.19 113 GLY A C 1
ATOM 806 O O . GLY A 1 113 ? 13.147 2.907 -4.602 1.00 81.19 113 GLY A O 1
ATOM 807 N N . GLY A 1 114 ? 12.920 3.413 -6.784 1.00 81.12 114 GLY A N 1
ATOM 808 C CA . GLY A 1 114 ? 14.332 3.255 -7.118 1.00 81.12 114 GLY A CA 1
ATOM 809 C C . GLY A 1 114 ? 15.179 4.447 -6.642 1.00 81.12 114 GLY A C 1
ATOM 810 O O . GLY A 1 114 ? 14.637 5.475 -6.233 1.00 81.12 114 GLY A O 1
ATOM 811 N N . PRO A 1 115 ? 16.518 4.351 -6.731 1.00 78.88 115 PRO A N 1
ATOM 812 C CA . PRO A 1 115 ? 17.434 5.436 -6.351 1.00 78.88 115 PRO A CA 1
ATOM 813 C C . PRO A 1 115 ? 17.297 6.691 -7.231 1.00 78.88 115 PRO A C 1
ATOM 815 O O . PRO A 1 115 ? 17.868 7.733 -6.928 1.00 78.88 115 PRO A O 1
ATOM 818 N N . ASP A 1 116 ? 16.567 6.581 -8.337 1.00 84.25 116 ASP A N 1
ATOM 819 C CA . ASP A 1 116 ? 16.235 7.639 -9.281 1.00 84.25 116 ASP A CA 1
ATOM 820 C C . ASP A 1 116 ? 14.916 8.360 -8.945 1.00 84.25 116 ASP A C 1
ATOM 822 O O . ASP A 1 116 ? 14.490 9.224 -9.711 1.00 84.25 116 ASP A O 1
ATOM 826 N N . MET A 1 117 ? 14.249 8.001 -7.841 1.00 82.69 117 MET A N 1
ATOM 827 C CA . MET A 1 117 ? 13.027 8.668 -7.400 1.00 82.69 117 MET A CA 1
ATOM 828 C C . MET A 1 117 ? 13.320 10.098 -6.940 1.00 82.69 117 MET A C 1
ATOM 830 O O . MET A 1 117 ? 14.245 10.361 -6.171 1.00 82.69 117 MET A O 1
ATOM 834 N N . THR A 1 118 ? 12.505 11.033 -7.413 1.00 85.00 118 THR A N 1
ATOM 835 C CA . THR A 1 118 ? 12.661 12.463 -7.135 1.00 85.00 118 THR A CA 1
ATOM 836 C C . THR A 1 118 ? 11.636 12.960 -6.121 1.00 85.00 118 THR A C 1
ATOM 838 O O . THR A 1 118 ? 10.549 12.405 -5.981 1.00 85.00 118 THR A O 1
ATOM 841 N N . LEU A 1 119 ? 11.945 14.071 -5.445 1.00 82.75 119 LEU A N 1
ATOM 842 C CA . LEU A 1 119 ? 11.009 14.696 -4.504 1.00 82.75 119 LEU A CA 1
ATOM 843 C C . LEU A 1 119 ? 9.688 15.100 -5.180 1.00 82.75 119 LEU A C 1
ATOM 845 O O . LEU A 1 119 ? 8.627 14.927 -4.596 1.00 82.75 119 LEU A O 1
ATOM 849 N N . GLY A 1 120 ? 9.742 15.580 -6.428 1.00 86.19 120 GLY A N 1
ATOM 850 C CA . GLY A 1 120 ? 8.542 15.970 -7.174 1.00 86.19 120 GLY A CA 1
ATOM 851 C C . GLY A 1 120 ? 7.597 14.799 -7.457 1.00 86.19 120 GLY A C 1
ATOM 852 O O . GLY A 1 120 ? 6.384 14.981 -7.461 1.00 86.19 120 GLY A O 1
ATOM 853 N N . GLU A 1 121 ? 8.137 13.593 -7.645 1.00 85.69 121 GLU A N 1
ATOM 854 C CA . GLU A 1 121 ? 7.335 12.375 -7.784 1.00 85.69 121 GLU A CA 1
ATOM 855 C C . GLU A 1 121 ? 6.626 12.011 -6.478 1.00 85.69 121 GLU A C 1
ATOM 857 O O . GLU A 1 121 ? 5.444 11.672 -6.504 1.00 85.69 121 GLU A O 1
ATOM 862 N N . ILE A 1 122 ? 7.327 12.126 -5.347 1.00 84.62 122 ILE A N 1
ATOM 863 C CA . ILE A 1 122 ? 6.770 11.865 -4.015 1.00 84.62 122 ILE A CA 1
ATOM 864 C C . ILE A 1 122 ? 5.644 12.859 -3.714 1.00 84.62 122 ILE A C 1
ATOM 866 O O . ILE A 1 122 ? 4.533 12.435 -3.420 1.00 84.62 122 ILE A O 1
ATOM 870 N N . THR A 1 123 ? 5.891 14.163 -3.877 1.00 85.50 123 THR A N 1
ATOM 871 C CA . THR A 1 123 ? 4.877 15.206 -3.647 1.00 85.50 123 THR A CA 1
ATOM 872 C C . THR A 1 123 ? 3.644 14.992 -4.518 1.00 85.50 123 THR A C 1
ATOM 874 O O . THR A 1 123 ? 2.525 15.035 -4.021 1.00 85.50 123 THR A O 1
ATOM 877 N N . ALA A 1 124 ? 3.831 14.682 -5.802 1.00 88.00 124 ALA A N 1
ATOM 878 C CA . ALA A 1 124 ? 2.717 14.435 -6.707 1.00 88.00 124 ALA A CA 1
ATOM 879 C C . ALA A 1 124 ? 1.889 13.192 -6.334 1.00 88.00 124 ALA A C 1
ATOM 881 O O . ALA A 1 124 ? 0.697 13.146 -6.633 1.00 88.00 124 ALA A O 1
ATOM 882 N N . ALA A 1 125 ? 2.507 12.172 -5.732 1.00 87.56 125 ALA A N 1
ATOM 883 C CA . ALA A 1 125 ? 1.794 11.012 -5.207 1.00 87.56 125 ALA A CA 1
ATOM 884 C C . ALA A 1 125 ? 1.036 11.353 -3.915 1.00 87.56 125 ALA A C 1
ATOM 886 O O . ALA A 1 125 ? -0.141 11.007 -3.810 1.00 87.56 125 ALA A O 1
ATOM 887 N N . SER A 1 126 ? 1.671 12.067 -2.980 1.00 85.31 126 SER A N 1
ATOM 888 C CA . SER A 1 126 ? 1.046 12.522 -1.731 1.00 85.31 126 SER A CA 1
ATOM 889 C C . SER A 1 126 ? -0.177 13.403 -1.990 1.00 85.31 126 SER A C 1
ATOM 891 O O . SER A 1 126 ? -1.236 13.118 -1.448 1.00 85.31 126 SER A O 1
ATOM 893 N N . GLU A 1 127 ? -0.088 14.373 -2.908 1.00 87.69 127 GLU A N 1
ATOM 894 C CA . GLU A 1 127 ? -1.213 15.246 -3.289 1.00 87.69 127 GLU A CA 1
ATOM 895 C C . GLU A 1 127 ? -2.449 14.456 -3.756 1.00 87.69 127 GLU A C 1
ATOM 897 O O . GLU A 1 127 ? -3.582 14.839 -3.476 1.00 87.69 127 GLU A O 1
ATOM 902 N N . ILE A 1 128 ? -2.249 13.347 -4.475 1.00 88.19 128 ILE A N 1
ATOM 903 C CA . ILE A 1 128 ? -3.350 12.507 -4.971 1.00 88.19 128 ILE A CA 1
ATOM 904 C C . ILE A 1 128 ? -4.006 11.731 -3.830 1.00 88.19 128 ILE A C 1
ATOM 906 O O . ILE A 1 128 ? -5.226 11.578 -3.825 1.00 88.19 128 ILE A O 1
ATOM 910 N N . ILE A 1 129 ? -3.203 11.226 -2.892 1.00 84.44 129 ILE A N 1
ATOM 911 C CA . ILE A 1 129 ? -3.700 10.488 -1.728 1.00 84.44 129 ILE A CA 1
ATOM 912 C C . ILE A 1 129 ? -4.450 11.451 -0.803 1.00 84.44 129 ILE A C 1
ATOM 914 O O . ILE A 1 129 ? -5.592 11.175 -0.455 1.00 84.44 129 ILE A O 1
ATOM 918 N N . GLU A 1 130 ? -3.866 12.611 -0.493 1.00 83.56 130 GLU A N 1
ATOM 919 C CA . GLU A 1 130 ? -4.498 13.666 0.307 1.00 83.56 130 GLU A CA 1
ATOM 920 C C . GLU A 1 130 ? -5.823 14.133 -0.307 1.00 83.56 130 GLU A C 1
ATOM 922 O O . GLU A 1 130 ? -6.822 14.245 0.396 1.00 83.56 130 GLU A O 1
ATOM 927 N N . ALA A 1 131 ? -5.878 14.328 -1.629 1.00 85.25 131 ALA A N 1
ATOM 928 C CA . ALA A 1 131 ? -7.106 14.733 -2.314 1.00 85.25 131 ALA A CA 1
ATOM 929 C C . ALA A 1 131 ? -8.216 13.664 -2.296 1.00 85.25 131 ALA A C 1
ATOM 931 O O . ALA A 1 131 ? -9.379 13.991 -2.541 1.00 85.25 131 ALA A O 1
ATOM 932 N N . ALA A 1 132 ? -7.871 12.397 -2.057 1.00 82.12 132 ALA A N 1
ATOM 933 C CA . ALA A 1 132 ? -8.823 11.291 -1.981 1.00 82.12 132 ALA A CA 1
ATOM 934 C C . ALA A 1 132 ? -9.332 11.020 -0.553 1.00 82.12 132 ALA A C 1
ATOM 936 O O . ALA A 1 132 ? -10.256 10.221 -0.380 1.00 82.12 132 ALA A O 1
ATOM 937 N N . MET A 1 133 ? -8.734 11.658 0.454 1.00 80.81 133 MET A N 1
ATOM 938 C CA . MET A 1 133 ? -9.049 11.472 1.868 1.00 80.81 133 MET A CA 1
ATOM 939 C C . MET A 1 133 ? -9.785 12.674 2.460 1.00 80.81 133 MET A C 1
ATOM 941 O O . MET A 1 133 ? -9.875 13.740 1.850 1.00 80.81 133 MET A O 1
ATOM 945 N N . ASP A 1 134 ? -10.351 12.488 3.653 1.00 79.19 134 ASP A N 1
ATOM 946 C CA . ASP A 1 134 ? -10.959 13.589 4.395 1.00 79.19 134 ASP A CA 1
ATOM 947 C C . ASP A 1 134 ? -9.874 14.593 4.841 1.00 79.19 134 ASP A C 1
ATOM 949 O O . ASP A 1 134 ? -8.826 14.167 5.332 1.00 79.19 134 ASP A O 1
ATOM 953 N N . PRO A 1 135 ? -10.087 15.914 4.694 1.00 76.06 135 PRO A N 1
ATOM 954 C CA . PRO A 1 135 ? -9.120 16.927 5.122 1.00 76.06 135 PRO A CA 1
ATOM 955 C C . PRO A 1 135 ? -8.843 16.932 6.636 1.00 76.06 135 PRO A C 1
ATOM 957 O O . PRO A 1 135 ? -7.826 17.481 7.053 1.00 76.06 135 PRO A O 1
ATOM 960 N N . GLU A 1 136 ? -9.713 16.334 7.455 1.00 76.69 136 GLU A N 1
ATOM 961 C CA . GLU A 1 136 ? -9.504 16.146 8.896 1.00 76.69 136 GLU A CA 1
ATOM 962 C C . GLU A 1 136 ? -8.857 14.783 9.231 1.00 76.69 136 GLU A C 1
ATOM 964 O O . GLU A 1 136 ? -8.617 14.485 10.405 1.00 76.69 136 GLU A O 1
ATOM 969 N N . ALA A 1 137 ? -8.577 13.931 8.235 1.00 75.31 137 ALA A N 1
ATOM 970 C CA . ALA A 1 137 ? -7.914 12.648 8.450 1.00 75.31 137 ALA A CA 1
ATOM 971 C C . ALA A 1 137 ? -6.435 12.843 8.811 1.00 75.31 137 ALA A C 1
ATOM 973 O O . ALA A 1 137 ? -5.725 13.659 8.223 1.00 75.31 137 ALA A O 1
ATOM 974 N N . ASN A 1 138 ? -5.938 12.044 9.758 1.00 73.88 138 ASN A N 1
ATOM 975 C CA . ASN A 1 138 ? -4.521 12.065 10.110 1.00 73.88 138 ASN A CA 1
ATOM 976 C C . ASN A 1 138 ? -3.709 11.236 9.100 1.00 73.88 138 ASN A C 1
ATOM 978 O O . ASN A 1 138 ? -3.737 10.003 9.147 1.00 73.88 138 ASN A O 1
ATOM 982 N N . ILE A 1 139 ? -3.024 11.910 8.176 1.00 75.44 139 ILE A N 1
ATOM 983 C CA . ILE A 1 139 ? -2.287 11.297 7.063 1.00 75.44 139 ILE A CA 1
ATOM 984 C C . ILE A 1 139 ? -0.789 11.265 7.382 1.00 75.44 139 ILE A C 1
ATOM 986 O O . ILE A 1 139 ? -0.221 12.283 7.784 1.00 75.44 139 ILE A O 1
ATOM 990 N N . ILE A 1 140 ? -0.168 10.095 7.194 1.00 70.94 140 ILE A N 1
ATOM 991 C CA . ILE A 1 140 ? 1.244 9.823 7.498 1.00 70.94 140 ILE A CA 1
ATOM 992 C C . ILE A 1 140 ? 1.933 9.106 6.338 1.00 70.94 140 ILE A C 1
ATOM 994 O O . ILE A 1 140 ? 1.373 8.092 5.855 1.00 70.94 140 ILE A O 1
#

Sequence (140 aa):
LKPCVDALIVIANDKLLDILPEAVPLNDALTCADDILRQGVVGISDIIVNPGLINVDFSDVRSVMSNAGTALMGIGSGNGPDRARLAAQRAVASPLLECDLVAATGAVFNIVGGPDMTLGEITAASEIIEAAMDPEANII